Protein AF-A0A955I5Y5-F1 (afdb_monomer_lite)

pLDDT: mean 78.86, std 16.09, range [42.25, 95.81]

Radius of gyration: 20.23 Å; chains: 1; bounding box: 53×29×54 Å

Sequence (85 aa):
MAKTGLGKGLSALITEETKAGVGQGYIPALPIEQIVANPYQPRVEMNPEKLVELADSIREHGVIEPLIVTKKGESKYELIAGERR

InterPro domains:
  IPR003115 ParB-like, N-terminal domain [PF02195] (24-85)
  IPR036086 ParB/Sulfiredoxin superfamily [SSF110849] (29-85)
  IPR050336 Chromosome-partitioning and nucleoid occlusion protein [PTHR33375] (2-85)

Structure (mmCIF, N/CA/C/O backbone):
data_AF-A0A955I5Y5-F1
#
_entry.id   AF-A0A955I5Y5-F1
#
loop_
_atom_site.group_PDB
_atom_site.id
_atom_site.type_symbol
_atom_site.label_atom_id
_atom_site.label_alt_id
_atom_site.label_comp_id
_atom_site.label_asym_id
_atom_site.label_entity_id
_atom_site.label_seq_id
_atom_site.pdbx_PDB_ins_code
_atom_site.Cartn_x
_atom_site.Cartn_y
_atom_site.Cartn_z
_atom_site.occupancy
_atom_site.B_iso_or_equiv
_atom_site.auth_seq_id
_atom_site.auth_comp_id
_atom_site.auth_asym_id
_atom_site.auth_atom_id
_atom_site.pdbx_PDB_model_num
ATOM 1 N N . MET A 1 1 ? 39.324 7.392 36.250 1.00 42.25 1 MET A N 1
ATOM 2 C CA . MET A 1 1 ? 38.253 8.241 35.680 1.00 42.25 1 MET A CA 1
ATOM 3 C C . MET A 1 1 ? 37.132 7.342 35.186 1.00 42.25 1 MET A C 1
ATOM 5 O O . MET A 1 1 ? 37.266 6.742 34.128 1.00 42.25 1 MET A O 1
ATOM 9 N N . ALA A 1 2 ? 36.067 7.183 35.970 1.00 43.16 2 ALA A N 1
ATOM 10 C CA . ALA A 1 2 ? 34.888 6.440 35.536 1.00 43.16 2 ALA A CA 1
ATOM 11 C C . ALA A 1 2 ? 33.979 7.395 34.750 1.00 43.16 2 ALA A C 1
ATOM 13 O O . ALA A 1 2 ? 33.484 8.370 35.309 1.00 43.16 2 ALA A O 1
ATOM 14 N N . LYS A 1 3 ? 33.794 7.148 33.449 1.00 51.72 3 LYS A N 1
ATOM 15 C CA . LYS A 1 3 ? 32.772 7.837 32.653 1.00 51.72 3 LYS A CA 1
ATOM 16 C C . LYS A 1 3 ? 31.419 7.222 33.016 1.00 51.72 3 LYS A C 1
ATOM 18 O O . LYS A 1 3 ? 31.039 6.185 32.482 1.00 51.72 3 LYS A O 1
ATOM 23 N N . THR A 1 4 ? 30.724 7.831 33.968 1.00 53.97 4 THR A N 1
ATOM 24 C CA . THR A 1 4 ? 29.333 7.524 34.311 1.00 53.97 4 THR A CA 1
ATOM 25 C C . THR A 1 4 ? 28.433 7.936 33.148 1.00 53.97 4 THR A C 1
ATOM 27 O O . THR A 1 4 ? 28.052 9.095 33.018 1.00 53.97 4 THR A O 1
ATOM 30 N N . GLY A 1 5 ? 28.136 6.987 32.258 1.00 62.25 5 GLY A N 1
ATOM 31 C CA . GLY A 1 5 ? 27.142 7.171 31.205 1.00 62.25 5 GLY A CA 1
ATOM 32 C C . GLY A 1 5 ? 25.755 7.439 31.797 1.00 62.25 5 GLY A C 1
ATOM 33 O O . GLY A 1 5 ? 25.420 6.922 32.864 1.00 62.25 5 GLY A O 1
ATOM 34 N N . LEU A 1 6 ? 24.954 8.234 31.085 1.00 64.31 6 LEU A N 1
ATOM 35 C CA . LEU A 1 6 ? 23.555 8.613 31.355 1.00 64.31 6 LEU A CA 1
ATOM 36 C C . LEU A 1 6 ? 22.569 7.414 31.341 1.00 64.31 6 LEU A C 1
ATOM 38 O O . LEU A 1 6 ? 21.470 7.500 30.809 1.00 64.31 6 LEU A O 1
ATOM 42 N N . GLY A 1 7 ? 22.943 6.268 31.908 1.00 60.53 7 GLY A N 1
ATOM 43 C CA . GLY A 1 7 ? 22.229 4.997 31.754 1.00 60.53 7 GLY A CA 1
ATOM 44 C C . GLY A 1 7 ? 21.118 4.725 32.770 1.00 60.53 7 GLY A C 1
ATOM 45 O O . GLY A 1 7 ? 20.546 3.642 32.738 1.00 60.53 7 GLY A O 1
ATOM 46 N N . LYS A 1 8 ? 20.834 5.651 33.699 1.00 63.47 8 LYS A N 1
ATOM 47 C CA . LYS A 1 8 ? 19.847 5.419 34.777 1.00 63.47 8 LYS A CA 1
ATOM 48 C C . LYS A 1 8 ? 18.694 6.423 34.835 1.00 63.47 8 LYS A C 1
ATOM 50 O O . LYS A 1 8 ? 17.643 6.085 35.356 1.00 63.47 8 LYS A O 1
ATOM 55 N N . GLY A 1 9 ? 18.888 7.641 34.322 1.00 65.25 9 GLY A N 1
ATOM 56 C CA . GLY A 1 9 ? 17.869 8.700 34.366 1.00 65.25 9 GLY A CA 1
ATOM 57 C C . GLY A 1 9 ? 16.978 8.758 33.126 1.00 65.25 9 GLY A C 1
ATOM 58 O O . GLY A 1 9 ? 15.804 9.085 33.236 1.00 65.25 9 GLY A O 1
ATOM 59 N N . LEU A 1 10 ? 17.509 8.400 31.950 1.00 62.97 10 LEU A N 1
ATOM 60 C CA . LEU A 1 10 ? 16.735 8.412 30.703 1.00 62.97 10 LEU A CA 1
ATOM 61 C C . LEU A 1 10 ? 15.627 7.349 30.713 1.00 62.97 10 LEU A C 1
ATOM 63 O O . LEU A 1 10 ? 14.512 7.602 30.279 1.00 62.97 10 LEU A O 1
ATOM 67 N N . SER A 1 11 ? 15.919 6.180 31.276 1.00 60.50 11 SER A N 1
ATOM 68 C CA . SER A 1 11 ? 14.986 5.061 31.434 1.00 60.50 11 SER A CA 1
ATOM 69 C C . SER A 1 11 ? 13.820 5.360 32.382 1.00 60.50 11 SER A C 1
ATOM 71 O O . SER A 1 11 ? 12.800 4.695 32.289 1.00 60.50 11 SER A O 1
ATOM 73 N N . ALA A 1 12 ? 13.935 6.366 33.256 1.00 67.69 12 ALA A N 1
ATOM 74 C CA . ALA A 1 12 ? 12.832 6.824 34.106 1.00 67.69 12 ALA A CA 1
ATOM 75 C C . ALA A 1 12 ? 11.879 7.799 33.386 1.00 67.69 12 ALA A C 1
ATOM 77 O O . ALA A 1 12 ? 10.764 8.017 33.848 1.00 67.69 12 ALA A O 1
ATOM 78 N N . LEU A 1 13 ? 12.324 8.393 32.271 1.00 65.56 13 LEU A N 1
ATOM 79 C CA . LEU A 1 13 ? 11.529 9.292 31.424 1.00 65.56 13 LEU A CA 1
ATOM 80 C C . LEU A 1 13 ? 10.899 8.569 30.229 1.00 65.56 13 LEU A C 1
ATOM 82 O O . LEU A 1 13 ? 9.939 9.063 29.643 1.00 65.56 13 LEU A O 1
ATOM 86 N N . ILE A 1 14 ? 11.448 7.414 29.849 1.00 65.12 14 ILE A N 1
ATOM 87 C CA . ILE A 1 14 ? 10.867 6.551 28.826 1.00 65.12 14 ILE A CA 1
ATOM 88 C C . ILE A 1 14 ? 9.791 5.718 29.516 1.00 65.12 14 ILE A C 1
ATOM 90 O O . ILE A 1 14 ? 10.066 4.659 30.074 1.00 65.12 14 ILE A O 1
ATOM 94 N N . THR A 1 15 ? 8.556 6.212 29.498 1.00 57.81 15 THR A N 1
ATOM 95 C CA . THR A 1 15 ? 7.390 5.414 29.871 1.00 57.81 15 THR A CA 1
ATOM 96 C C . THR A 1 15 ? 7.386 4.133 29.026 1.00 57.81 15 THR A C 1
ATOM 98 O O . THR A 1 15 ? 7.384 4.188 27.791 1.00 57.81 15 THR A O 1
ATOM 101 N N . GLU A 1 16 ? 7.352 2.967 29.676 1.00 58.62 16 GLU A N 1
ATOM 102 C CA . GLU A 1 16 ? 7.207 1.653 29.022 1.00 58.62 16 GLU A CA 1
ATOM 103 C C . GLU A 1 16 ? 5.853 1.482 28.288 1.00 58.62 16 GLU A C 1
ATOM 105 O O . GLU A 1 16 ? 5.564 0.429 27.727 1.00 58.62 16 GLU A O 1
ATOM 110 N N . GLU A 1 17 ? 5.025 2.528 28.215 1.00 52.38 17 GLU A N 1
ATOM 111 C CA . GLU A 1 17 ? 3.825 2.599 27.369 1.00 52.38 17 GLU A CA 1
ATOM 112 C C . GLU A 1 17 ? 4.132 2.806 25.878 1.00 52.38 17 GLU A C 1
ATOM 114 O O . GLU A 1 17 ? 3.236 2.731 25.040 1.00 52.38 17 GLU A O 1
ATOM 119 N N . THR A 1 18 ? 5.403 2.934 25.488 1.00 51.81 18 THR A N 1
ATOM 120 C CA . THR A 1 18 ? 5.805 2.778 24.074 1.00 51.81 18 THR A CA 1
ATOM 121 C C . THR A 1 18 ? 5.786 1.320 23.595 1.00 51.81 18 THR A C 1
ATOM 123 O O . THR A 1 18 ? 6.204 1.019 22.479 1.00 51.81 18 THR A O 1
ATOM 126 N N . LYS A 1 19 ? 5.218 0.405 24.395 1.00 47.50 19 LYS A N 1
ATOM 127 C CA . LYS A 1 19 ? 4.735 -0.908 23.945 1.00 47.50 19 LYS A CA 1
ATOM 128 C C . LYS A 1 19 ? 3.260 -0.901 23.514 1.00 47.50 19 LYS A C 1
ATOM 130 O O . LYS A 1 19 ? 2.647 -1.962 23.397 1.00 47.50 19 LYS A O 1
ATOM 135 N N . ALA A 1 20 ? 2.685 0.266 23.231 1.00 45.22 20 ALA A N 1
ATOM 136 C CA . ALA A 1 20 ? 1.414 0.363 22.529 1.00 45.22 20 ALA A CA 1
ATOM 137 C C . ALA A 1 20 ? 1.588 -0.010 21.042 1.00 45.22 20 ALA A C 1
ATOM 139 O O . ALA A 1 20 ? 1.884 0.822 20.191 1.00 45.22 20 ALA A O 1
ATOM 140 N N . GLY A 1 21 ? 1.356 -1.287 20.727 1.00 46.00 21 GLY A N 1
ATOM 141 C CA . GLY A 1 21 ? 0.652 -1.614 19.489 1.00 46.00 21 GLY A CA 1
ATOM 142 C C . GLY A 1 21 ? 1.465 -2.043 18.268 1.00 46.00 21 GLY A C 1
ATOM 143 O O . GLY A 1 21 ? 1.101 -1.661 17.162 1.00 46.00 21 GLY A O 1
ATOM 144 N N . VAL A 1 22 ? 2.402 -2.989 18.40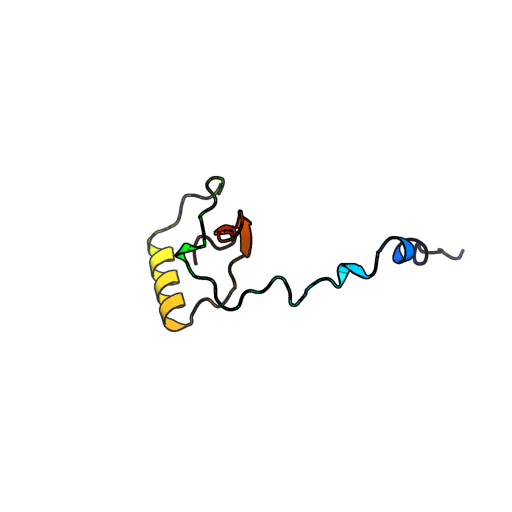3 1.00 44.88 22 VAL A N 1
ATOM 145 C CA . VAL A 1 22 ? 2.782 -3.849 17.249 1.00 44.88 22 VAL A CA 1
ATOM 146 C C . VAL A 1 22 ? 1.567 -4.661 16.722 1.00 44.88 22 VAL A C 1
ATOM 148 O O . VAL A 1 22 ? 1.629 -5.264 15.660 1.00 44.88 22 VAL A O 1
ATOM 151 N N . GLY A 1 23 ? 0.417 -4.613 17.415 1.00 46.19 23 GLY A N 1
ATOM 152 C CA . GLY A 1 23 ? -0.872 -5.164 16.975 1.00 46.19 23 GLY A CA 1
ATOM 153 C C . GLY A 1 23 ? -2.041 -4.172 16.835 1.00 46.19 23 GLY A C 1
ATOM 154 O O . GLY A 1 23 ? -3.152 -4.632 16.607 1.00 46.19 23 GLY A O 1
ATOM 155 N N . GLN A 1 24 ? -1.854 -2.849 16.980 1.00 55.31 24 GLN A N 1
ATOM 156 C CA . GLN A 1 24 ? -2.954 -1.866 16.812 1.00 55.31 24 GLN A CA 1
ATOM 157 C C . GLN A 1 24 ? -2.868 -1.026 15.525 1.00 55.31 24 GLN A C 1
ATOM 159 O O . GLN A 1 24 ? -3.829 -0.338 15.190 1.00 55.31 24 GLN A O 1
ATOM 164 N N . GLY A 1 25 ? -1.746 -1.082 14.797 1.00 71.44 25 GLY A N 1
ATOM 165 C CA . GLY A 1 25 ? -1.526 -0.300 13.571 1.00 71.44 25 GLY A CA 1
ATOM 166 C C . GLY A 1 25 ? -1.625 -1.082 12.257 1.00 71.44 25 GLY A C 1
ATOM 167 O O . GLY A 1 25 ? -1.602 -0.466 11.197 1.00 71.44 25 GLY A O 1
ATOM 168 N N . TYR A 1 26 ? -1.720 -2.417 12.301 1.00 82.00 26 TYR A N 1
ATOM 169 C CA . TYR A 1 26 ? -1.820 -3.245 11.098 1.00 82.00 26 TYR A CA 1
ATOM 170 C C . TYR A 1 26 ? -3.272 -3.637 10.840 1.00 82.00 26 TYR A C 1
ATOM 172 O O . TYR A 1 26 ? -3.909 -4.288 11.667 1.00 82.00 26 TYR A O 1
ATOM 180 N N . ILE A 1 27 ? -3.782 -3.240 9.679 1.00 84.50 27 ILE A N 1
ATOM 181 C CA . ILE A 1 27 ? -5.123 -3.578 9.214 1.00 84.50 27 ILE A CA 1
ATOM 182 C C . ILE A 1 27 ? -4.945 -4.612 8.091 1.00 84.50 27 ILE A C 1
ATOM 184 O O . ILE A 1 27 ? -4.423 -4.244 7.040 1.00 84.50 27 ILE A O 1
ATOM 188 N N . PRO A 1 28 ? -5.344 -5.888 8.283 1.00 86.25 28 PRO A N 1
ATOM 189 C CA . PRO A 1 28 ? -5.111 -6.944 7.290 1.00 86.25 28 PRO A CA 1
ATOM 190 C C . PRO A 1 28 ? -5.796 -6.688 5.945 1.00 86.25 28 PRO A C 1
ATOM 192 O O . PRO A 1 28 ? -5.270 -7.054 4.900 1.00 86.25 28 PRO A O 1
ATOM 195 N N . ALA A 1 29 ? -6.978 -6.072 5.978 1.00 89.12 29 ALA A N 1
ATOM 196 C CA . ALA A 1 29 ? -7.733 -5.694 4.796 1.00 89.12 29 ALA A CA 1
ATOM 197 C C . ALA A 1 29 ? -8.492 -4.397 5.077 1.00 89.12 29 ALA A C 1
ATOM 199 O O . ALA A 1 29 ? -9.204 -4.291 6.078 1.00 89.12 29 ALA A O 1
ATOM 200 N N . LEU A 1 30 ? -8.339 -3.421 4.187 1.00 89.44 30 LEU A N 1
ATOM 201 C CA . LEU A 1 30 ? -9.045 -2.150 4.231 1.00 89.44 30 LEU A CA 1
ATOM 202 C C . LEU A 1 30 ? -9.735 -1.936 2.876 1.00 89.44 30 LEU A C 1
ATOM 204 O O . LEU A 1 30 ? -9.045 -2.001 1.858 1.00 89.44 30 LEU A O 1
ATOM 208 N N . PRO A 1 31 ? -11.060 -1.701 2.831 1.00 92.50 31 PRO A N 1
ATOM 209 C CA . PRO A 1 31 ? -11.742 -1.394 1.579 1.00 92.50 31 PRO A CA 1
ATOM 210 C C . PRO A 1 31 ? -11.150 -0.138 0.939 1.00 92.50 31 PRO A C 1
ATOM 212 O O . PRO A 1 31 ? -10.974 0.881 1.613 1.00 92.50 31 PRO A O 1
ATOM 215 N N . ILE A 1 32 ? -10.851 -0.204 -0.359 1.00 90.75 32 ILE A N 1
ATOM 216 C CA . ILE A 1 32 ? -10.208 0.894 -1.098 1.00 90.75 32 ILE A CA 1
ATOM 217 C C . ILE A 1 32 ? -11.090 2.150 -1.064 1.00 90.75 32 ILE A C 1
ATOM 219 O O . ILE A 1 32 ? -10.580 3.262 -0.985 1.00 90.75 32 ILE A O 1
ATOM 223 N N . GLU A 1 33 ? -12.414 1.989 -1.008 1.00 93.75 33 GLU A N 1
ATOM 224 C CA . GLU A 1 33 ? -13.398 3.075 -0.932 1.00 93.75 33 GLU A CA 1
ATOM 225 C C . GLU A 1 33 ? -13.296 3.890 0.369 1.00 93.75 33 GLU A C 1
ATOM 227 O O . GLU A 1 33 ? -13.796 5.017 0.445 1.00 93.75 33 GLU A O 1
ATOM 232 N N . GLN A 1 34 ? -12.663 3.331 1.405 1.00 94.25 34 GLN A N 1
ATOM 233 C CA . GLN A 1 34 ? -12.398 4.031 2.661 1.00 94.25 34 GLN A CA 1
ATOM 234 C C . GLN A 1 34 ? -11.086 4.823 2.622 1.00 94.25 34 GLN A C 1
ATOM 236 O O . GLN A 1 34 ? -10.867 5.648 3.511 1.00 94.25 34 GLN A O 1
ATOM 241 N N . ILE A 1 35 ? -10.232 4.607 1.619 1.00 92.75 35 ILE A N 1
ATOM 242 C CA . ILE A 1 35 ? -8.948 5.291 1.465 1.00 92.75 35 ILE A CA 1
ATOM 243 C C . ILE A 1 35 ? -9.146 6.518 0.575 1.00 92.75 35 ILE A C 1
ATOM 245 O O . ILE A 1 35 ? -9.672 6.439 -0.532 1.00 92.75 35 ILE A O 1
ATOM 249 N N . VAL A 1 36 ? -8.708 7.675 1.057 1.00 91.94 36 VAL A N 1
ATOM 250 C CA . VAL A 1 36 ? -8.659 8.912 0.283 1.00 91.94 36 VAL A CA 1
ATOM 251 C C . VAL A 1 36 ? -7.209 9.275 -0.002 1.00 91.94 36 VAL A C 1
ATOM 253 O O . VAL A 1 36 ? -6.357 9.212 0.886 1.00 91.94 36 VAL A O 1
ATOM 256 N N . ALA A 1 37 ? -6.935 9.669 -1.243 1.00 88.06 37 ALA A N 1
ATOM 257 C CA . ALA A 1 37 ? -5.627 10.179 -1.628 1.00 88.06 37 ALA A CA 1
ATOM 258 C C . ALA A 1 37 ? -5.323 11.484 -0.879 1.00 88.06 37 ALA A C 1
ATOM 260 O O . ALA A 1 37 ? -6.220 12.303 -0.636 1.00 88.06 37 ALA A O 1
ATOM 261 N N . ASN A 1 38 ? -4.056 11.686 -0.526 1.00 87.06 38 ASN A N 1
ATOM 262 C CA . ASN A 1 38 ? -3.614 12.923 0.103 1.00 87.06 38 ASN A CA 1
ATOM 263 C C . ASN A 1 38 ? -3.397 14.016 -0.967 1.00 87.06 38 ASN A C 1
ATOM 265 O O . ASN A 1 38 ? -2.515 13.872 -1.815 1.00 87.06 38 ASN A O 1
ATOM 269 N N . PRO A 1 39 ? -4.141 15.140 -0.930 1.00 82.00 39 PRO A N 1
ATOM 270 C CA . PRO A 1 39 ? -4.022 16.202 -1.933 1.00 82.00 39 PRO A CA 1
ATOM 271 C C . PRO A 1 39 ? -2.691 16.969 -1.864 1.00 82.00 39 PRO A C 1
ATOM 273 O O . PRO A 1 39 ? -2.366 17.708 -2.788 1.00 82.00 39 PRO A O 1
ATOM 276 N N . TYR A 1 40 ? -1.918 16.806 -0.788 1.00 82.00 40 TYR A N 1
ATOM 277 C CA . TYR A 1 40 ? -0.643 17.490 -0.564 1.00 82.00 40 TYR A CA 1
ATOM 278 C C . TYR A 1 40 ? 0.577 16.627 -0.929 1.00 82.00 40 TYR A C 1
ATOM 280 O O . TYR A 1 40 ? 1.689 16.911 -0.485 1.00 82.00 40 TYR A O 1
ATOM 288 N N . GLN A 1 41 ? 0.386 15.575 -1.733 1.00 76.31 41 GLN A N 1
ATOM 289 C CA . GLN A 1 41 ? 1.461 14.730 -2.262 1.00 76.31 41 GLN A CA 1
ATOM 290 C C . GLN A 1 41 ? 2.358 15.534 -3.229 1.00 76.31 41 GLN A C 1
ATOM 292 O O . GLN A 1 41 ? 1.909 15.921 -4.307 1.00 76.31 41 GLN A O 1
ATOM 297 N N . PRO A 1 42 ? 3.644 15.775 -2.906 1.00 71.69 42 PRO A N 1
ATOM 298 C CA . PRO A 1 42 ? 4.515 16.635 -3.712 1.00 71.69 42 PRO A CA 1
ATOM 299 C C . PRO A 1 42 ? 4.982 15.989 -5.026 1.00 71.69 42 PRO A C 1
ATOM 301 O O . PRO A 1 42 ? 5.472 16.687 -5.912 1.00 71.69 42 PRO A O 1
ATOM 304 N N . ARG A 1 43 ? 4.869 14.660 -5.169 1.00 70.69 43 ARG A N 1
ATOM 305 C CA . ARG A 1 43 ? 5.292 13.928 -6.370 1.00 70.69 43 ARG A CA 1
ATOM 306 C C . ARG A 1 43 ? 4.068 13.458 -7.151 1.00 70.69 43 ARG A C 1
ATOM 308 O O . ARG A 1 43 ? 3.537 12.389 -6.880 1.00 70.69 43 ARG A O 1
ATOM 315 N N . VAL A 1 44 ? 3.663 14.263 -8.127 1.00 68.75 44 VAL A N 1
ATOM 316 C CA . VAL A 1 44 ? 2.469 14.026 -8.960 1.00 68.75 44 VAL A CA 1
ATOM 317 C C . VAL A 1 44 ? 2.818 13.354 -10.296 1.00 68.75 44 VAL A C 1
ATOM 319 O O . VAL A 1 44 ? 1.983 12.689 -10.899 1.00 68.75 44 VAL A O 1
ATOM 322 N N . GLU A 1 45 ? 4.068 13.457 -10.753 1.00 79.06 45 GLU A N 1
ATOM 323 C CA . GLU A 1 45 ? 4.494 12.827 -12.005 1.00 79.06 45 GLU A CA 1
ATOM 324 C C . GLU A 1 45 ? 4.845 11.349 -11.798 1.00 79.06 45 GLU A C 1
ATOM 326 O O . GLU A 1 45 ? 5.828 10.995 -11.135 1.00 79.06 45 GLU A O 1
ATOM 331 N N . MET A 1 46 ? 4.035 10.476 -12.395 1.00 82.06 46 MET A N 1
ATOM 332 C CA . MET A 1 46 ? 4.261 9.035 -12.454 1.00 82.06 46 MET A CA 1
ATOM 333 C C . MET A 1 46 ? 4.466 8.609 -13.910 1.00 82.06 46 MET A C 1
ATOM 335 O O . MET A 1 46 ? 3.759 9.065 -14.803 1.00 82.06 46 MET A O 1
ATOM 339 N N . ASN A 1 47 ? 5.434 7.722 -14.156 1.00 89.12 47 ASN A N 1
ATOM 340 C CA . ASN A 1 47 ? 5.623 7.143 -15.484 1.00 89.12 47 ASN A CA 1
ATOM 341 C C . ASN A 1 47 ? 4.520 6.087 -15.731 1.00 89.12 47 ASN A C 1
ATOM 343 O O . ASN A 1 47 ? 4.422 5.149 -14.933 1.00 89.12 47 ASN A O 1
ATOM 347 N N . PRO A 1 48 ? 3.720 6.213 -16.806 1.00 90.06 48 PRO A N 1
ATOM 348 C CA . PRO A 1 48 ? 2.594 5.320 -17.075 1.00 90.06 48 PRO A CA 1
ATOM 349 C C . PRO A 1 48 ? 3.019 3.869 -17.325 1.00 90.06 48 PRO A C 1
ATOM 351 O O . PRO A 1 48 ? 2.353 2.959 -16.843 1.00 90.06 48 PRO A O 1
ATOM 354 N N . GLU A 1 49 ? 4.148 3.632 -17.994 1.00 92.88 49 GLU A N 1
ATOM 355 C CA . GLU A 1 49 ? 4.669 2.280 -18.250 1.00 92.88 49 GLU A CA 1
ATOM 356 C C . GLU A 1 49 ? 4.994 1.576 -16.927 1.00 92.88 49 GLU A C 1
ATOM 358 O O . GLU A 1 49 ? 4.553 0.457 -16.678 1.00 92.88 49 GLU A O 1
ATOM 363 N N . LYS A 1 50 ? 5.645 2.295 -16.002 1.00 90.25 50 LYS A N 1
ATOM 364 C CA . LYS A 1 50 ? 5.967 1.778 -14.661 1.00 90.25 50 LYS A CA 1
ATOM 365 C C . LYS A 1 50 ? 4.740 1.547 -13.776 1.00 90.25 50 LYS A C 1
ATOM 367 O O . LYS A 1 50 ? 4.854 0.845 -12.773 1.00 90.25 50 LYS A O 1
ATOM 372 N N . LEU A 1 51 ? 3.609 2.195 -14.062 1.00 89.94 51 LEU A N 1
ATOM 373 C CA . LEU A 1 51 ? 2.348 1.930 -13.364 1.00 89.94 51 LEU A CA 1
ATOM 374 C C . LEU A 1 51 ? 1.690 0.657 -13.888 1.00 89.94 51 LEU A C 1
ATOM 376 O O . LEU A 1 51 ? 1.170 -0.114 -13.088 1.00 89.94 51 LEU A O 1
ATOM 380 N N . VAL A 1 52 ? 1.750 0.418 -15.200 1.00 93.94 52 VAL A N 1
ATOM 381 C CA . VAL A 1 52 ? 1.251 -0.824 -15.807 1.00 93.94 52 VAL A CA 1
ATOM 382 C C . VAL A 1 52 ? 2.030 -2.022 -15.269 1.00 93.94 52 VAL A C 1
ATOM 384 O O . VAL A 1 52 ? 1.416 -2.939 -14.732 1.00 93.94 52 VAL A O 1
ATOM 387 N N . GLU A 1 53 ? 3.364 -1.956 -15.286 1.00 93.25 53 GLU A N 1
ATOM 388 C CA . GLU A 1 53 ? 4.226 -3.009 -14.726 1.00 93.2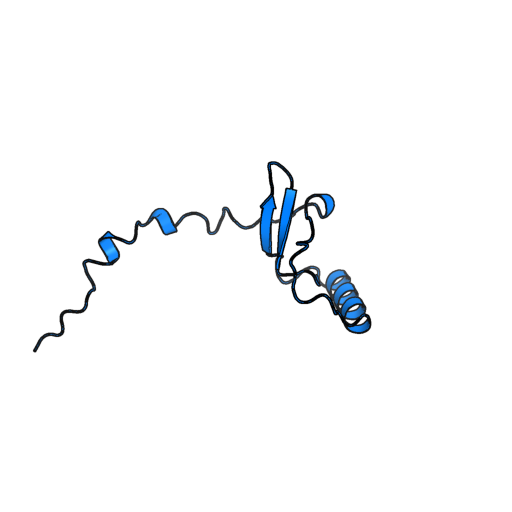5 53 GLU A CA 1
ATOM 389 C C . GLU A 1 53 ? 3.920 -3.292 -13.246 1.00 93.25 53 GLU A C 1
AT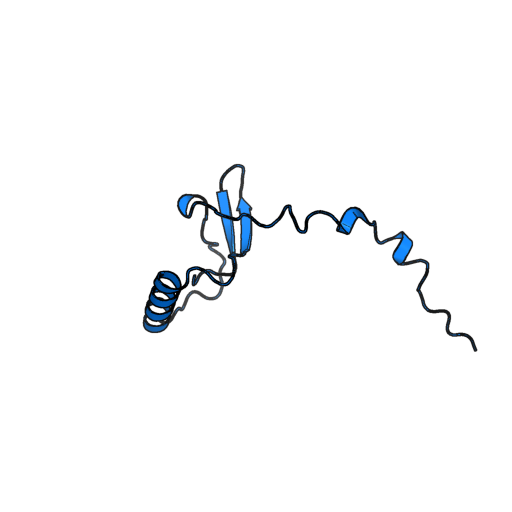OM 391 O O . GLU A 1 53 ? 3.870 -4.444 -12.815 1.00 93.25 53 GLU A O 1
ATOM 396 N N . LEU A 1 54 ? 3.690 -2.239 -12.452 1.00 91.44 54 LEU A N 1
ATOM 397 C CA . LEU A 1 54 ? 3.362 -2.382 -11.035 1.00 91.44 54 LEU A CA 1
ATOM 398 C C . LEU A 1 54 ? 1.973 -2.999 -10.831 1.00 91.44 54 LEU A C 1
ATOM 400 O O . LEU A 1 54 ? 1.817 -3.870 -9.980 1.00 91.44 54 LEU A O 1
ATOM 404 N N . ALA A 1 55 ? 0.982 -2.586 -11.620 1.00 92.88 55 ALA A N 1
ATOM 405 C CA . ALA A 1 55 ? -0.356 -3.159 -11.570 1.00 92.88 55 ALA A CA 1
ATOM 406 C C . ALA A 1 55 ? -0.346 -4.647 -11.951 1.00 92.88 55 ALA A C 1
ATOM 408 O O . ALA A 1 55 ? -1.009 -5.443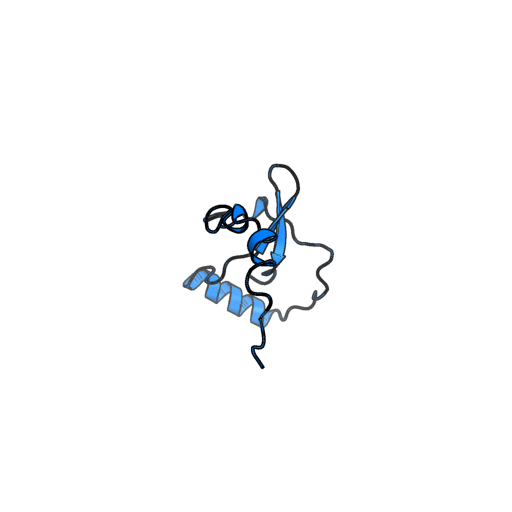 -11.290 1.00 92.88 55 ALA A O 1
ATOM 409 N N . ASP A 1 56 ? 0.426 -5.034 -12.968 1.00 95.81 56 ASP A N 1
ATOM 410 C CA . ASP A 1 56 ? 0.590 -6.437 -13.359 1.00 95.81 56 ASP A CA 1
ATOM 411 C C . ASP A 1 56 ? 1.269 -7.248 -12.249 1.00 95.81 56 ASP A C 1
ATOM 413 O O . ASP A 1 56 ? 0.765 -8.300 -11.856 1.00 95.81 56 ASP A O 1
ATOM 417 N N . SER A 1 57 ? 2.323 -6.705 -11.633 1.00 94.94 57 SER A N 1
ATOM 418 C CA . SER A 1 57 ? 2.978 -7.338 -10.484 1.00 94.94 57 SER A CA 1
ATOM 419 C C . SER A 1 57 ? 2.028 -7.528 -9.292 1.00 94.94 57 SER A C 1
ATOM 421 O O . SER A 1 57 ? 2.013 -8.608 -8.698 1.00 94.94 57 SER A O 1
ATOM 423 N N . ILE A 1 58 ? 1.199 -6.523 -8.975 1.00 94.00 58 ILE A N 1
ATOM 424 C CA . ILE A 1 58 ? 0.196 -6.590 -7.899 1.00 94.00 58 ILE A CA 1
ATOM 425 C C . ILE A 1 58 ? -0.895 -7.621 -8.218 1.00 94.00 58 ILE A C 1
ATOM 427 O O . ILE A 1 58 ? -1.359 -8.304 -7.308 1.00 94.00 58 ILE A O 1
ATOM 431 N N . ARG A 1 59 ? -1.297 -7.783 -9.485 1.00 93.94 59 ARG A N 1
ATOM 432 C CA . ARG A 1 59 ? -2.262 -8.826 -9.882 1.00 93.94 59 ARG A CA 1
ATOM 433 C C . ARG A 1 59 ? -1.706 -10.234 -9.688 1.00 93.94 59 ARG A C 1
ATOM 435 O O . ARG A 1 59 ? -2.454 -11.117 -9.281 1.00 93.94 59 ARG A O 1
ATOM 442 N N . GLU A 1 60 ? -0.426 -10.439 -9.982 1.00 95.69 60 GLU A N 1
ATOM 443 C CA . GLU A 1 60 ? 0.219 -11.752 -9.879 1.00 95.69 60 GLU A CA 1
ATOM 444 C C . GLU A 1 60 ? 0.590 -12.127 -8.439 1.00 95.69 60 GLU A C 1
ATOM 446 O O . GLU A 1 60 ? 0.372 -13.263 -8.020 1.00 95.69 60 GLU A O 1
ATOM 451 N N . HIS A 1 61 ? 1.143 -11.183 -7.673 1.00 93.75 61 HIS A N 1
ATOM 452 C CA . HIS A 1 61 ? 1.769 -11.458 -6.372 1.00 93.75 61 HIS A CA 1
ATOM 453 C C . HIS A 1 61 ? 1.037 -10.815 -5.188 1.00 93.75 61 HIS A C 1
ATOM 455 O O . HIS A 1 61 ? 1.365 -11.092 -4.033 1.00 93.75 61 HIS A O 1
ATOM 461 N N . GLY A 1 62 ? 0.048 -9.961 -5.452 1.00 90.62 62 GLY A N 1
ATOM 462 C CA . GLY A 1 62 ? -0.583 -9.123 -4.442 1.00 90.62 62 GLY A CA 1
ATOM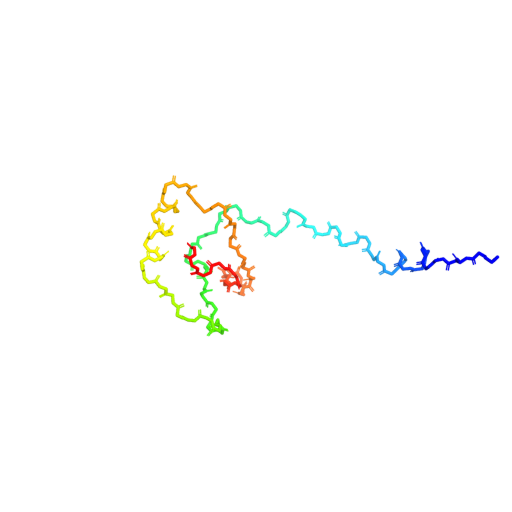 463 C C . GLY A 1 62 ? 0.277 -7.925 -4.032 1.00 90.62 62 GLY A C 1
ATOM 464 O O . GLY A 1 62 ? 1.369 -7.673 -4.546 1.00 90.62 62 GLY A O 1
ATOM 465 N N . VAL A 1 63 ? -0.231 -7.162 -3.065 1.00 89.50 63 VAL A N 1
ATOM 466 C CA . VAL A 1 63 ? 0.494 -6.035 -2.470 1.00 89.50 63 VAL A CA 1
ATOM 467 C C . VAL A 1 63 ? 1.485 -6.578 -1.440 1.00 89.50 63 VAL A C 1
ATOM 469 O O . VAL A 1 63 ? 1.119 -6.886 -0.309 1.00 89.50 63 VAL A O 1
ATOM 472 N N . ILE A 1 64 ? 2.748 -6.712 -1.845 1.00 87.12 64 ILE A N 1
ATOM 473 C CA . ILE A 1 64 ? 3.820 -7.278 -1.005 1.00 87.12 64 ILE A CA 1
ATOM 474 C C . ILE A 1 64 ? 4.138 -6.371 0.189 1.00 87.12 64 ILE A C 1
ATOM 476 O O . ILE A 1 64 ? 4.374 -6.841 1.301 1.00 87.12 64 ILE A O 1
ATOM 480 N N . GLU A 1 65 ? 4.152 -5.061 -0.043 1.00 86.06 65 GLU A N 1
ATOM 481 C CA . GLU A 1 65 ? 4.451 -4.075 0.986 1.00 86.06 65 GLU A CA 1
ATOM 482 C C . GLU A 1 65 ? 3.192 -3.273 1.352 1.00 86.06 65 GLU A C 1
ATOM 484 O O . GLU A 1 65 ? 2.615 -2.630 0.468 1.00 86.06 65 GLU A O 1
ATOM 489 N N . PRO A 1 66 ? 2.801 -3.240 2.639 1.00 88.69 66 PRO A N 1
ATOM 490 C CA . PRO A 1 66 ? 1.602 -2.547 3.096 1.00 88.69 66 PRO A CA 1
ATOM 491 C C . PRO A 1 66 ? 1.575 -1.053 2.758 1.00 88.69 66 PRO A C 1
ATOM 493 O O . PRO A 1 66 ? 2.606 -0.378 2.717 1.00 88.69 66 PRO A O 1
ATOM 496 N N . LEU A 1 67 ? 0.362 -0.526 2.594 1.00 91.06 67 LEU A N 1
ATOM 497 C CA . LEU A 1 67 ? 0.109 0.909 2.505 1.00 91.06 67 LEU A CA 1
ATOM 498 C C . LEU A 1 67 ? 0.146 1.544 3.897 1.00 91.06 67 LEU A C 1
ATOM 500 O O . LEU A 1 67 ? -0.306 0.947 4.877 1.00 91.06 67 LEU A O 1
ATOM 504 N N . ILE A 1 68 ? 0.647 2.777 3.979 1.00 90.62 68 ILE A N 1
ATOM 505 C CA . ILE A 1 68 ? 0.642 3.551 5.224 1.00 90.62 68 ILE A CA 1
ATOM 506 C C . ILE A 1 68 ? -0.498 4.552 5.148 1.00 90.62 68 ILE A C 1
ATOM 508 O O . ILE A 1 68 ? -0.508 5.426 4.279 1.00 90.62 68 ILE A O 1
ATOM 512 N N . VAL A 1 69 ? -1.430 4.449 6.089 1.00 91.56 69 VAL A N 1
ATOM 513 C CA . VAL A 1 69 ? -2.600 5.322 6.169 1.00 91.56 69 VAL A CA 1
ATOM 514 C C . VAL A 1 69 ? -2.736 5.944 7.554 1.00 91.56 69 VAL A C 1
ATOM 516 O O . VAL A 1 69 ? -2.276 5.387 8.550 1.00 91.56 69 VAL A O 1
ATOM 519 N N . THR A 1 70 ? -3.411 7.089 7.624 1.00 90.19 70 THR A N 1
ATOM 520 C CA . THR A 1 70 ? -3.844 7.709 8.883 1.00 90.19 70 THR A CA 1
ATOM 521 C C . THR A 1 70 ? -5.366 7.775 8.952 1.00 90.19 70 THR A C 1
ATOM 523 O O . THR A 1 70 ? -6.030 7.866 7.921 1.00 90.19 70 THR A O 1
ATOM 526 N N . LYS A 1 71 ? -5.949 7.732 10.154 1.00 90.62 71 LYS A N 1
ATOM 527 C CA . LYS A 1 71 ? -7.405 7.870 10.318 1.00 90.62 71 LYS A CA 1
ATOM 528 C C . LYS A 1 71 ? -7.848 9.287 9.951 1.00 90.62 71 LYS A C 1
ATOM 530 O O . LYS A 1 71 ? -7.262 10.265 10.412 1.00 90.62 71 LYS A O 1
ATOM 535 N N . LYS A 1 72 ? -8.931 9.391 9.183 1.00 89.94 72 LYS A N 1
ATOM 536 C CA . LYS A 1 72 ? -9.579 10.647 8.796 1.00 89.94 72 LYS A CA 1
ATOM 537 C C . LYS A 1 72 ? -11.070 10.561 9.121 1.00 89.94 72 LYS A C 1
ATOM 539 O O . LYS A 1 72 ? -11.878 10.122 8.310 1.00 89.94 72 LYS A O 1
ATOM 544 N N . GLY A 1 73 ? -11.434 10.978 10.331 1.00 87.19 73 GLY A N 1
ATOM 545 C CA . GLY A 1 73 ? -12.791 10.799 10.857 1.00 87.19 73 GLY A CA 1
ATOM 546 C C . GLY A 1 73 ? -13.070 9.352 11.277 1.00 87.19 73 GLY A C 1
ATOM 547 O O . GLY A 1 73 ? -12.148 8.606 11.602 1.00 87.19 73 GLY A O 1
ATOM 548 N N . GLU A 1 74 ? -14.345 8.963 11.297 1.00 81.94 74 GLU A N 1
ATOM 549 C CA . GLU A 1 74 ? -14.777 7.689 11.896 1.00 81.94 74 GLU A CA 1
ATOM 550 C C . GLU A 1 74 ? -14.607 6.467 10.982 1.00 81.94 74 GLU A C 1
ATOM 552 O O . GLU A 1 74 ? -14.439 5.353 11.472 1.00 81.94 74 GLU A O 1
ATOM 557 N N . SER A 1 75 ? -14.653 6.642 9.658 1.00 86.94 75 SER A N 1
ATOM 558 C CA . SER A 1 75 ? -14.678 5.511 8.707 1.00 86.94 75 SER A CA 1
ATOM 559 C C . SER A 1 75 ? -13.860 5.738 7.438 1.00 86.94 75 SER A C 1
ATOM 561 O O . SER A 1 75 ? -14.046 5.029 6.451 1.00 86.94 75 SER A O 1
ATOM 563 N N . LYS A 1 76 ? -12.980 6.743 7.432 1.00 93.06 76 LYS A N 1
ATOM 564 C CA . LYS A 1 76 ? -12.072 6.996 6.313 1.00 93.06 76 LYS A CA 1
ATOM 565 C C . LYS A 1 76 ? -10.629 7.027 6.776 1.00 93.06 76 LYS A C 1
ATOM 567 O O . LYS A 1 76 ? -10.324 7.291 7.940 1.00 93.06 76 LYS A O 1
ATOM 572 N N . TYR A 1 77 ? -9.754 6.785 5.819 1.00 93.50 77 TYR A N 1
ATOM 573 C CA . TYR A 1 77 ? -8.317 6.751 5.974 1.00 93.50 77 TYR A CA 1
ATOM 574 C C . TYR A 1 77 ? -7.694 7.616 4.891 1.00 93.50 77 TYR A C 1
ATOM 576 O O . TYR A 1 77 ? -8.157 7.609 3.759 1.00 93.50 77 TYR A O 1
ATOM 584 N N . GLU A 1 78 ? -6.666 8.376 5.226 1.00 92.44 78 GLU A N 1
ATOM 585 C CA . GLU A 1 78 ? -5.899 9.156 4.260 1.00 92.44 78 GLU A CA 1
ATOM 586 C C . GLU A 1 78 ? -4.571 8.463 3.976 1.00 92.44 78 GLU A C 1
ATOM 588 O O . GLU A 1 78 ? -3.887 8.019 4.903 1.00 92.44 78 GLU A O 1
ATOM 593 N N . LEU A 1 79 ? -4.231 8.346 2.693 1.00 91.25 79 LEU A N 1
ATOM 594 C CA . LEU A 1 79 ? -3.012 7.693 2.241 1.00 91.25 79 LEU A CA 1
ATOM 595 C C . LEU A 1 79 ? -1.799 8.588 2.524 1.00 91.25 79 LEU A C 1
ATOM 597 O O . LEU A 1 79 ? -1.706 9.717 2.051 1.00 91.25 79 LEU A O 1
ATOM 601 N N . ILE A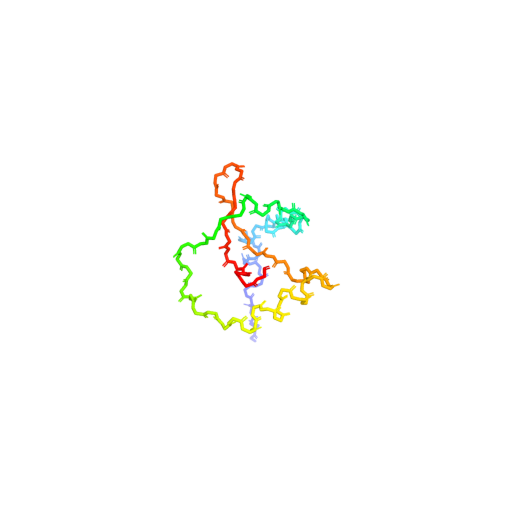 1 80 ? -0.870 8.082 3.332 1.00 89.12 80 ILE A N 1
ATOM 602 C CA . ILE A 1 80 ? 0.364 8.786 3.703 1.00 89.12 80 ILE A CA 1
ATOM 603 C C . ILE A 1 80 ? 1.525 8.317 2.827 1.00 89.12 80 ILE A C 1
ATOM 605 O O . ILE A 1 80 ? 2.349 9.128 2.405 1.00 89.12 80 ILE A O 1
ATOM 609 N N . ALA A 1 81 ? 1.592 7.015 2.535 1.00 86.62 81 ALA A N 1
ATOM 610 C CA . ALA A 1 81 ? 2.607 6.446 1.659 1.00 86.62 81 ALA A CA 1
ATOM 611 C C . ALA A 1 81 ? 2.075 5.242 0.881 1.00 86.62 81 ALA A C 1
ATOM 613 O O . ALA A 1 81 ? 1.279 4.456 1.395 1.00 86.62 81 ALA A O 1
ATOM 614 N N . GLY A 1 82 ? 2.597 5.080 -0.336 1.00 86.81 82 GLY A N 1
ATOM 615 C CA . GLY A 1 82 ? 2.251 3.969 -1.217 1.00 86.81 82 GLY A CA 1
ATOM 616 C C . GLY A 1 82 ? 1.326 4.325 -2.381 1.00 86.81 82 GLY A C 1
ATOM 617 O O . GLY A 1 82 ? 0.840 3.407 -3.007 1.00 86.81 82 GLY A O 1
ATOM 618 N N . GLU A 1 83 ? 1.150 5.605 -2.738 1.00 85.31 83 GLU A N 1
ATOM 619 C CA . GLU A 1 83 ? 0.259 6.091 -3.828 1.00 85.31 83 GLU A CA 1
ATOM 620 C C . GLU A 1 83 ? 0.358 5.377 -5.187 1.00 85.31 83 GLU A C 1
ATOM 622 O O . GLU A 1 83 ? -0.516 5.536 -6.029 1.00 85.31 83 GLU A O 1
ATOM 627 N N . ARG A 1 84 ? 1.447 4.651 -5.453 1.00 84.88 84 ARG A N 1
ATOM 628 C CA . ARG A 1 84 ? 1.631 3.918 -6.713 1.00 84.88 84 ARG A CA 1
ATOM 629 C C . ARG A 1 84 ? 1.047 2.502 -6.677 1.00 84.88 84 ARG A C 1
ATOM 631 O O . ARG A 1 84 ? 0.926 1.908 -7.742 1.00 84.88 84 ARG A O 1
ATOM 638 N N . ARG A 1 85 ? 0.810 1.953 -5.485 1.00 85.00 85 ARG A N 1
ATOM 639 C CA . ARG A 1 85 ? 0.352 0.579 -5.244 1.00 85.00 85 ARG A CA 1
ATOM 640 C C . ARG A 1 85 ? -1.153 0.567 -5.047 1.00 85.00 85 ARG A C 1
ATOM 642 O O . ARG A 1 85 ? -1.777 -0.365 -5.588 1.00 85.00 85 ARG A O 1
#

Organism: NCBI:txid2099670

Foldseek 3Di:
DDPPPPPPPVVVVPDPCVPPPPPPQDDPDAPVVQEDEDPPPPDPDDDPVVLVVVVVVCVVPNDPDDWHWDDDPDRHTYGPDDVSD

Secondary structure (DSSP, 8-state):
-----STTTGGGTS-GGGGS-TTTS--S---GGGEE--TT-S-----HHHHHHHHHHHHHH--SSPPEEEEETTTEEEEEE-TT-